Protein AF-A0A7W6KLN9-F1 (afdb_monomer)

Structure (mmCIF, N/CA/C/O backbone):
data_AF-A0A7W6KLN9-F1
#
_entry.id   AF-A0A7W6KLN9-F1
#
loop_
_atom_site.group_PDB
_atom_site.id
_atom_site.type_symbol
_atom_site.label_atom_id
_atom_site.label_alt_id
_atom_site.label_comp_id
_atom_site.label_asym_id
_atom_site.label_entity_id
_atom_site.label_seq_id
_atom_site.pdbx_PDB_ins_code
_atom_site.Cartn_x
_atom_site.Cartn_y
_atom_site.Cartn_z
_atom_site.occupancy
_atom_site.B_iso_or_equiv
_atom_site.auth_seq_id
_atom_site.auth_comp_id
_atom_site.auth_asym_id
_atom_site.auth_atom_id
_atom_site.pdbx_PDB_model_num
ATOM 1 N N . MET A 1 1 ? 4.421 -0.052 12.900 1.00 89.88 1 MET A N 1
ATOM 2 C CA . MET A 1 1 ? 3.023 0.296 12.547 1.00 89.88 1 MET A CA 1
ATOM 3 C C . MET A 1 1 ? 1.986 -0.525 13.306 1.00 89.88 1 MET A C 1
ATOM 5 O O . MET A 1 1 ? 1.059 0.071 13.832 1.00 89.88 1 MET A O 1
ATOM 9 N N . ARG A 1 2 ? 2.160 -1.844 13.472 1.00 91.31 2 ARG A N 1
ATOM 10 C CA . ARG A 1 2 ? 1.236 -2.685 14.259 1.00 91.31 2 ARG A CA 1
ATOM 11 C C . ARG A 1 2 ? 1.021 -2.218 15.708 1.00 91.31 2 ARG A C 1
ATOM 13 O O . ARG A 1 2 ? -0.113 -2.044 16.130 1.00 91.31 2 ARG A O 1
ATOM 20 N N . SER A 1 3 ? 2.095 -1.926 16.443 1.00 93.50 3 SER A N 1
ATOM 21 C CA . SER A 1 3 ? 2.004 -1.382 17.811 1.00 93.50 3 SER A CA 1
ATO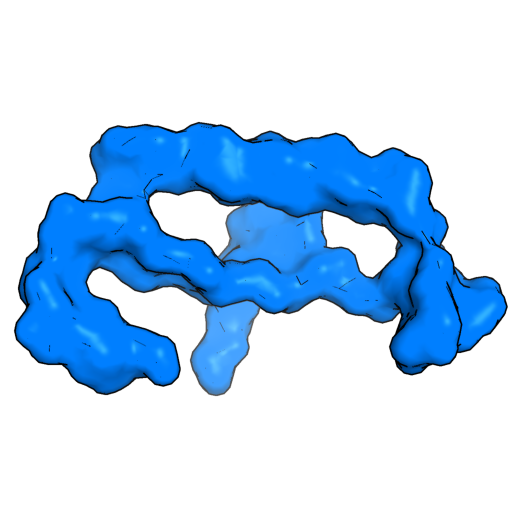M 22 C C . SER A 1 3 ? 1.339 -0.003 17.880 1.00 93.50 3 SER A C 1
ATOM 24 O O . SER A 1 3 ? 0.683 0.316 18.866 1.00 93.50 3 SER A O 1
ATOM 26 N N . TYR A 1 4 ? 1.498 0.816 16.839 1.00 93.94 4 TYR A N 1
ATOM 27 C CA . TYR A 1 4 ? 0.849 2.120 16.746 1.00 93.94 4 TYR A CA 1
ATOM 28 C C . TYR A 1 4 ? -0.663 1.970 16.549 1.00 93.94 4 TYR A C 1
ATOM 30 O O . TYR A 1 4 ? -1.412 2.595 17.286 1.00 93.94 4 TYR A O 1
ATOM 38 N N . ALA A 1 5 ? -1.104 1.110 15.623 1.00 94.69 5 ALA A N 1
ATOM 39 C CA . ALA A 1 5 ? -2.528 0.891 15.353 1.00 94.69 5 ALA A CA 1
ATOM 40 C C . ALA A 1 5 ? -3.289 0.410 16.600 1.00 94.69 5 ALA A C 1
ATOM 42 O O . ALA A 1 5 ? -4.342 0.949 16.920 1.00 94.69 5 ALA A O 1
ATOM 43 N N . ILE A 1 6 ? -2.693 -0.517 17.361 1.00 94.00 6 ILE A N 1
ATOM 44 C CA . ILE A 1 6 ? -3.255 -0.996 18.634 1.00 94.00 6 ILE A CA 1
ATOM 45 C C . ILE A 1 6 ? -3.408 0.155 19.639 1.00 94.00 6 ILE A C 1
ATOM 47 O O . ILE A 1 6 ? -4.442 0.282 20.286 1.00 94.00 6 ILE A O 1
ATOM 51 N N . ARG A 1 7 ? -2.388 1.013 19.773 1.00 94.50 7 ARG A N 1
ATOM 52 C CA . ARG A 1 7 ? -2.421 2.159 20.700 1.00 94.50 7 ARG A CA 1
ATOM 53 C C . ARG A 1 7 ? -3.410 3.245 20.281 1.00 94.50 7 ARG A C 1
ATOM 55 O O . ARG A 1 7 ? -3.906 3.959 21.142 1.00 94.50 7 ARG A O 1
ATOM 62 N N . GLU A 1 8 ? -3.644 3.394 18.983 1.00 93.31 8 GLU A N 1
ATOM 63 C CA . GLU A 1 8 ? -4.591 4.362 18.422 1.00 93.31 8 GLU A CA 1
ATOM 64 C C . GLU A 1 8 ? -6.051 3.882 18.508 1.00 93.31 8 GLU A C 1
ATOM 66 O O . GLU A 1 8 ? -6.970 4.673 18.320 1.00 93.31 8 GLU A O 1
ATOM 71 N N . GLY A 1 9 ? -6.268 2.612 18.869 1.00 94.25 9 GLY A N 1
ATOM 72 C CA . GLY A 1 9 ? -7.598 2.030 19.051 1.00 94.25 9 GLY A CA 1
ATOM 73 C C . GLY A 1 9 ? -8.250 1.559 17.753 1.00 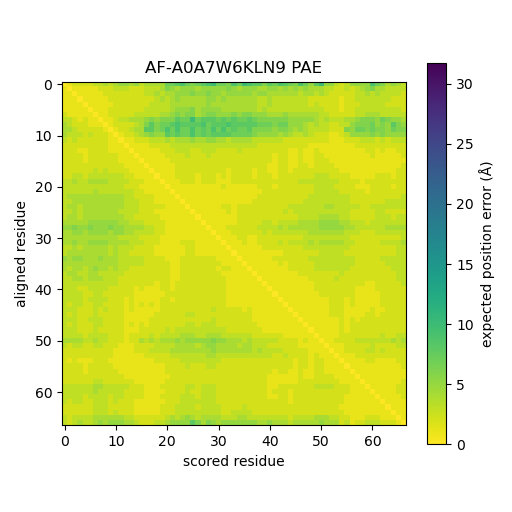94.25 9 GLY A C 1
ATOM 74 O O . GLY A 1 9 ? -9.443 1.275 17.755 1.00 94.25 9 GLY A O 1
ATOM 75 N N . GLU A 1 10 ? -7.485 1.479 16.658 1.00 91.94 10 GLU A N 1
ATOM 76 C CA . GLU A 1 10 ? -7.945 0.997 15.349 1.00 91.94 10 GLU A CA 1
ATOM 77 C C . GLU A 1 10 ? -9.167 1.757 14.806 1.00 91.94 10 GLU A C 1
ATOM 79 O O . GLU A 1 10 ? -9.957 1.215 14.039 1.00 91.94 10 GLU A O 1
ATOM 84 N N . THR A 1 11 ? -9.328 3.029 15.178 1.00 95.06 11 THR A N 1
ATOM 85 C CA . THR A 1 11 ? -10.572 3.790 14.946 1.00 9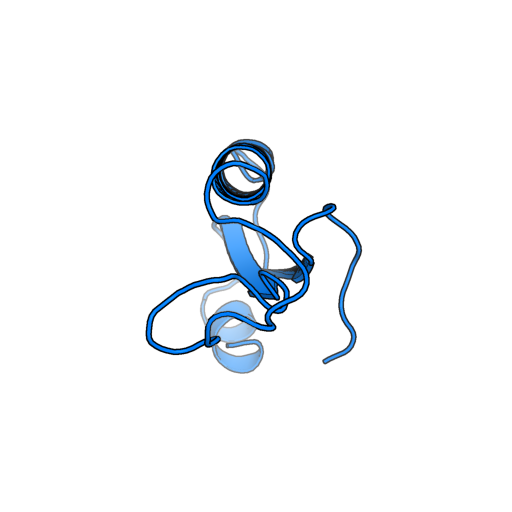5.06 11 THR A CA 1
ATOM 86 C C . THR A 1 11 ? -10.743 4.278 13.510 1.00 95.06 11 THR A C 1
ATOM 88 O O . THR A 1 11 ? -11.849 4.620 13.090 1.00 95.06 11 THR A O 1
ATOM 91 N N . ARG A 1 12 ? -9.659 4.285 12.731 1.00 95.06 12 ARG A N 1
ATOM 92 C CA . ARG A 1 12 ? -9.640 4.721 11.331 1.00 95.06 12 ARG A CA 1
ATOM 93 C C . ARG A 1 12 ? -8.947 3.700 10.427 1.00 95.06 12 ARG A C 1
ATOM 95 O O . ARG A 1 12 ? -8.190 2.859 10.918 1.00 95.06 12 ARG A O 1
ATOM 102 N N . PRO A 1 13 ? -9.171 3.766 9.104 1.00 97.38 13 PRO A N 1
ATOM 103 C CA . PRO A 1 13 ? -8.460 2.915 8.163 1.00 97.38 13 PRO A CA 1
ATOM 104 C C . PRO A 1 13 ? -6.953 3.169 8.211 1.00 97.38 13 PRO A C 1
ATOM 106 O O . PRO A 1 13 ? -6.491 4.313 8.174 1.00 97.38 13 PRO A O 1
ATOM 109 N N . MET A 1 14 ? -6.180 2.088 8.259 1.00 97.06 14 MET A N 1
ATOM 110 C CA . MET A 1 14 ? -4.727 2.126 8.151 1.00 97.06 14 MET A CA 1
ATOM 111 C C . MET A 1 14 ? -4.253 1.043 7.186 1.00 97.06 14 MET A C 1
ATOM 113 O O . MET A 1 14 ? -4.643 -0.119 7.296 1.00 97.06 14 MET A O 1
ATOM 117 N N . LEU A 1 15 ? -3.372 1.410 6.260 1.00 97.75 15 LEU A N 1
ATOM 118 C CA . LEU A 1 15 ? -2.905 0.514 5.209 1.00 97.75 15 LEU A CA 1
ATOM 119 C C . LEU A 1 15 ? -1.381 0.565 5.095 1.00 97.75 15 LEU A C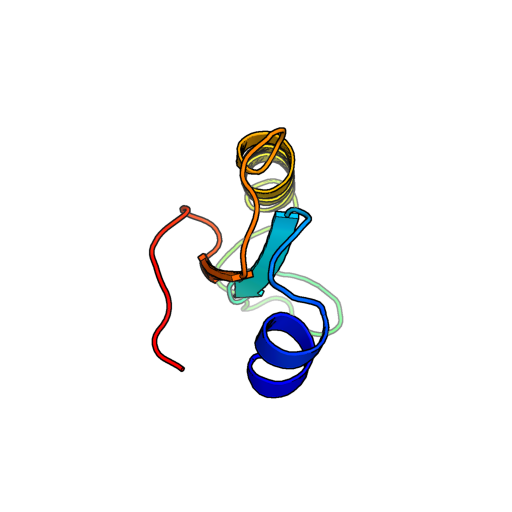 1
ATOM 121 O O . LEU A 1 15 ? -0.787 1.638 5.008 1.00 97.75 15 LEU A O 1
ATOM 125 N N . LEU A 1 16 ? -0.762 -0.611 5.087 1.00 97.94 16 LEU A N 1
ATOM 126 C CA . LEU A 1 16 ? 0.597 -0.832 4.610 1.00 97.94 16 LEU A CA 1
ATOM 127 C C . LEU A 1 16 ? 0.505 -1.531 3.265 1.00 97.94 16 LEU A C 1
ATOM 129 O O . LEU A 1 16 ? -0.294 -2.454 3.097 1.00 97.94 16 LEU A O 1
ATOM 133 N N . ILE A 1 17 ? 1.334 -1.096 2.329 1.00 97.94 17 ILE A N 1
ATOM 134 C CA . ILE A 1 17 ? 1.302 -1.567 0.952 1.00 97.94 17 ILE A CA 1
ATOM 135 C C . ILE A 1 17 ? 2.658 -2.184 0.633 1.00 97.94 17 ILE A C 1
ATOM 137 O O . ILE A 1 17 ? 3.685 -1.529 0.799 1.00 97.94 17 ILE A O 1
ATOM 141 N N . ALA A 1 18 ? 2.654 -3.424 0.150 1.00 97.81 18 ALA A N 1
ATOM 142 C CA . ALA A 1 18 ? 3.765 -4.010 -0.585 1.00 97.81 18 ALA A CA 1
ATOM 143 C C . ALA A 1 18 ? 3.495 -3.802 -2.088 1.00 97.81 18 ALA A C 1
ATOM 145 O O . ALA A 1 18 ? 2.784 -4.600 -2.706 1.00 97.81 18 ALA A O 1
ATOM 146 N N . PRO A 1 19 ? 4.020 -2.728 -2.705 1.00 96.94 19 PRO A N 1
ATOM 147 C CA . PRO A 1 19 ? 3.642 -2.348 -4.068 1.00 96.94 19 PRO A CA 1
ATOM 148 C C . PRO A 1 19 ? 4.214 -3.292 -5.138 1.00 96.94 19 PRO A C 1
ATOM 150 O O . PRO A 1 19 ? 3.844 -3.203 -6.307 1.00 96.94 19 PRO A O 1
ATOM 153 N N . GLY A 1 20 ? 5.092 -4.217 -4.744 1.00 96.44 20 GLY A N 1
ATOM 154 C CA . GLY A 1 20 ? 5.863 -5.059 -5.648 1.00 96.44 20 GLY A CA 1
ATOM 155 C C . GLY A 1 20 ? 7.119 -4.355 -6.162 1.00 96.44 20 GLY A C 1
ATOM 156 O O . GLY A 1 20 ? 7.456 -3.249 -5.743 1.00 96.44 20 GLY A O 1
ATOM 157 N N . TRP A 1 21 ? 7.831 -5.026 -7.065 1.00 98.06 21 TRP A N 1
ATOM 158 C CA . TRP A 1 21 ? 9.040 -4.497 -7.688 1.00 98.06 21 TRP A CA 1
ATOM 159 C C . TRP A 1 21 ? 8.658 -3.726 -8.957 1.00 98.06 21 TRP A C 1
ATOM 161 O O . TRP A 1 21 ? 8.332 -4.340 -9.974 1.00 98.06 21 TRP A O 1
ATOM 171 N N . ILE A 1 22 ? 8.631 -2.393 -8.858 1.00 98.31 22 ILE A N 1
ATOM 172 C CA . ILE A 1 22 ? 8.133 -1.484 -9.904 1.00 98.31 22 ILE A CA 1
ATOM 173 C C . ILE A 1 22 ? 9.293 -0.749 -10.581 1.00 98.31 22 ILE A C 1
ATOM 175 O O . ILE A 1 22 ? 10.190 -0.266 -9.888 1.00 98.31 22 ILE A O 1
ATOM 179 N N . GLN A 1 23 ? 9.229 -0.611 -11.908 1.00 98.44 23 GLN A N 1
ATOM 180 C CA . GLN A 1 23 ? 10.172 0.127 -12.754 1.00 98.44 23 GLN A CA 1
ATOM 181 C C . GLN A 1 23 ? 10.148 1.621 -12.420 1.00 98.44 23 GLN A C 1
ATOM 183 O O . GLN A 1 23 ? 9.407 2.419 -12.983 1.00 98.44 23 GLN A O 1
ATOM 188 N N . THR A 1 24 ? 10.959 1.979 -11.438 1.00 97.69 24 THR A N 1
ATOM 189 C CA . THR A 1 24 ? 11.188 3.330 -10.919 1.00 97.69 24 THR A CA 1
ATOM 190 C C . THR A 1 24 ? 12.693 3.518 -10.771 1.00 97.69 24 THR A C 1
ATOM 192 O O . THR A 1 24 ? 13.441 2.550 -10.901 1.00 97.69 24 THR A O 1
ATOM 195 N N . GLU A 1 25 ? 13.164 4.717 -10.430 1.00 98.25 25 GLU A N 1
ATOM 196 C CA . GLU A 1 25 ? 14.591 4.913 -10.126 1.00 98.25 25 GLU A CA 1
ATOM 197 C C . GLU A 1 25 ? 15.081 3.982 -9.003 1.00 98.25 25 GLU A C 1
ATOM 199 O O . GLU A 1 25 ? 16.178 3.439 -9.086 1.00 98.25 25 GLU A O 1
ATOM 204 N N . LEU A 1 26 ? 14.243 3.728 -7.989 1.00 97.88 26 LEU A N 1
ATOM 205 C CA . LEU A 1 26 ? 14.561 2.809 -6.893 1.00 97.88 26 LEU A CA 1
ATOM 206 C C . LEU A 1 26 ? 14.493 1.332 -7.315 1.00 97.88 26 LEU A C 1
ATOM 208 O O . LEU A 1 26 ? 15.267 0.514 -6.826 1.00 97.88 26 LEU A O 1
ATOM 212 N N . GLY A 1 27 ? 13.547 0.974 -8.185 1.00 97.62 27 GLY A N 1
ATOM 213 C CA . GLY A 1 27 ? 13.357 -0.409 -8.627 1.00 97.62 27 GLY A CA 1
ATOM 214 C C . GLY A 1 27 ? 14.280 -0.836 -9.769 1.00 97.62 27 GLY A C 1
ATOM 215 O O . GLY A 1 27 ? 14.560 -2.024 -9.898 1.00 97.62 27 GLY A O 1
ATOM 216 N N . GLY A 1 28 ? 14.778 0.103 -10.571 1.00 98.38 28 GLY A N 1
ATOM 217 C CA . GLY A 1 28 ? 15.560 -0.177 -11.772 1.00 98.38 28 GLY A CA 1
ATOM 218 C C . GLY A 1 28 ? 14.714 -0.651 -12.960 1.00 98.38 28 GLY A C 1
ATOM 219 O O . GLY A 1 28 ? 13.539 -0.994 -12.828 1.00 98.38 28 GLY A O 1
ATOM 220 N N . ALA A 1 29 ? 15.332 -0.670 -14.143 1.00 97.56 29 ALA A N 1
ATOM 221 C CA . ALA A 1 29 ? 14.665 -1.012 -15.404 1.00 97.56 29 ALA A CA 1
ATOM 222 C C . ALA A 1 29 ? 14.220 -2.486 -15.490 1.00 97.56 29 ALA A C 1
ATOM 224 O O . ALA A 1 29 ? 13.244 -2.794 -16.163 1.00 97.56 29 ALA A O 1
ATOM 225 N N . GLU A 1 30 ? 14.891 -3.381 -14.760 1.00 98.12 30 GLU A N 1
ATOM 226 C CA . GLU A 1 30 ? 14.598 -4.825 -14.730 1.00 98.12 30 GLU A CA 1
ATOM 227 C C . GLU A 1 30 ? 13.445 -5.196 -13.784 1.00 98.12 30 GLU A C 1
ATOM 229 O O . GLU A 1 30 ? 13.114 -6.372 -13.615 1.00 98.12 30 GLU A O 1
ATOM 234 N N . ALA A 1 31 ? 12.842 -4.210 -13.118 1.00 98.25 31 ALA A N 1
ATOM 235 C CA . ALA A 1 31 ? 11.734 -4.464 -12.219 1.00 98.25 31 ALA A CA 1
ATOM 236 C C . ALA A 1 31 ? 10.541 -5.078 -12.965 1.00 98.25 31 ALA A C 1
ATOM 238 O O . ALA A 1 31 ? 10.246 -4.754 -14.117 1.00 98.25 31 ALA A O 1
ATOM 239 N N . ARG A 1 32 ? 9.839 -5.985 -12.282 1.00 97.94 32 ARG A N 1
ATOM 240 C CA . ARG A 1 32 ? 8.816 -6.839 -12.898 1.00 97.94 32 ARG A CA 1
ATOM 241 C C . ARG A 1 32 ? 7.597 -6.076 -13.417 1.00 97.94 32 ARG A C 1
ATOM 243 O O . ARG A 1 32 ? 6.971 -6.542 -14.362 1.00 97.94 32 ARG A O 1
ATOM 250 N N . TYR A 1 33 ? 7.212 -4.991 -12.752 1.00 97.81 33 TYR A N 1
ATOM 251 C CA . TYR A 1 33 ? 5.984 -4.259 -13.056 1.00 97.81 33 TYR A CA 1
ATOM 252 C C . TYR A 1 33 ? 6.293 -2.848 -13.525 1.00 97.81 33 TYR A C 1
ATOM 254 O O . TYR A 1 33 ? 7.185 -2.204 -12.973 1.00 97.81 33 TYR A O 1
ATOM 262 N N . THR A 1 34 ? 5.509 -2.325 -14.460 1.00 98.06 34 THR A N 1
ATOM 263 C CA . THR A 1 34 ? 5.606 -0.904 -14.815 1.00 98.06 34 THR A CA 1
ATOM 264 C C . THR A 1 34 ? 4.827 -0.033 -13.826 1.00 98.06 34 THR A C 1
ATOM 266 O O . THR A 1 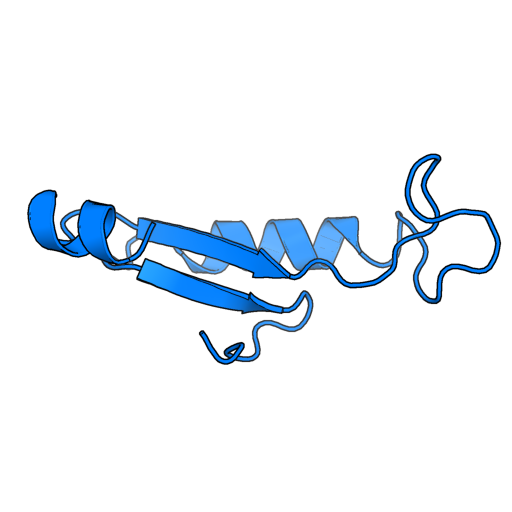34 ? 4.040 -0.521 -12.995 1.00 98.06 34 THR A O 1
ATOM 269 N N . LEU A 1 35 ? 5.051 1.282 -13.891 1.00 96.00 35 LEU A N 1
ATOM 270 C CA . LEU A 1 35 ? 4.284 2.242 -13.103 1.00 96.00 35 LEU A CA 1
ATOM 271 C C . LEU A 1 35 ? 2.812 2.255 -13.536 1.00 96.00 35 LEU A C 1
ATOM 273 O O . LEU A 1 35 ? 1.929 2.243 -12.682 1.00 96.00 35 LEU A O 1
ATOM 277 N N . GLU A 1 36 ? 2.549 2.203 -14.840 1.00 97.44 36 GLU A N 1
ATOM 278 C CA . GLU A 1 36 ? 1.214 2.219 -15.449 1.00 97.44 36 GLU A CA 1
ATOM 279 C C . 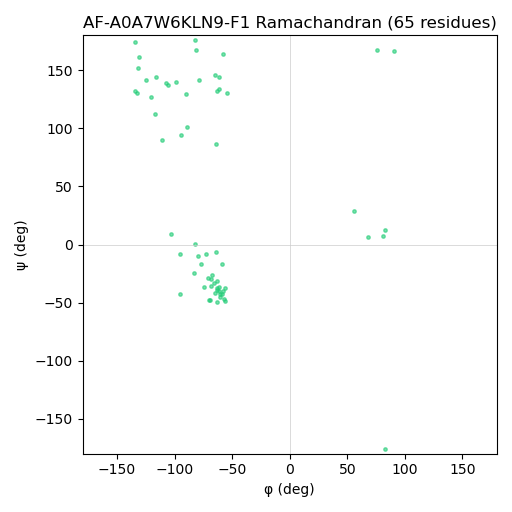GLU A 1 36 ? 0.389 0.998 -15.034 1.00 97.44 36 GLU A C 1
ATOM 281 O O . GLU A 1 36 ? -0.805 1.115 -14.770 1.00 97.44 36 GLU A O 1
ATOM 286 N N . GLU A 1 37 ? 1.022 -0.171 -14.904 1.00 96.56 37 GLU A N 1
ATOM 287 C CA . GLU A 1 37 ? 0.363 -1.380 -14.402 1.00 96.56 37 GLU A CA 1
ATOM 288 C C . GLU A 1 37 ? 0.054 -1.309 -12.902 1.00 96.56 37 GLU A C 1
ATOM 290 O O . GLU A 1 37 ? -0.842 -1.998 -12.408 1.00 96.56 37 GLU A O 1
ATOM 295 N N . SER A 1 38 ? 0.862 -0.563 -12.145 1.00 97.00 38 SER A N 1
ATOM 296 C CA . SER A 1 38 ? 0.839 -0.573 -10.681 1.00 97.00 38 SER A CA 1
ATOM 297 C C . SER A 1 38 ? -0.024 0.533 -10.099 1.00 97.00 38 SER A C 1
ATOM 299 O O . SER A 1 38 ? -0.778 0.271 -9.167 1.00 97.00 38 SER A O 1
ATOM 301 N N . ALA A 1 39 ? 0.052 1.747 -10.643 1.00 96.94 39 ALA A N 1
ATOM 302 C CA . ALA A 1 39 ? -0.619 2.914 -10.085 1.00 96.94 39 ALA A CA 1
ATOM 303 C C . ALA A 1 39 ? -2.144 2.732 -9.943 1.00 96.94 39 ALA A C 1
ATOM 305 O O . ALA A 1 39 ? -2.636 2.974 -8.840 1.00 96.94 39 ALA A O 1
ATOM 306 N N . PRO A 1 40 ? -2.894 2.227 -10.949 1.00 97.75 40 PRO A N 1
ATOM 307 C CA . PRO A 1 40 ? -4.337 2.022 -10.808 1.00 97.75 40 PRO A CA 1
ATOM 308 C C . PRO A 1 40 ? -4.680 1.047 -9.678 1.00 97.75 40 PRO A C 1
ATOM 310 O O . PRO A 1 40 ? -5.530 1.339 -8.844 1.00 97.75 40 PRO A O 1
ATOM 313 N N . LYS A 1 41 ? -3.937 -0.062 -9.567 1.00 97.62 41 LYS A N 1
ATOM 314 C CA . LYS A 1 41 ? -4.157 -1.055 -8.508 1.00 97.62 41 LYS A CA 1
ATOM 315 C C . LYS A 1 41 ? -3.915 -0.490 -7.112 1.00 9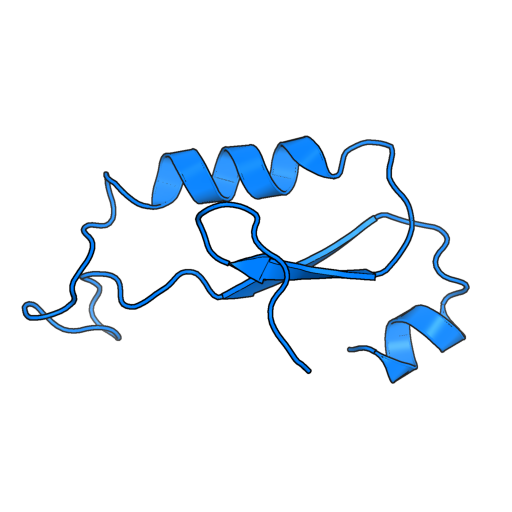7.62 41 LYS A C 1
ATOM 317 O O . LYS A 1 41 ? -4.641 -0.812 -6.177 1.00 97.62 41 LYS A O 1
ATOM 322 N N . LEU A 1 42 ? -2.887 0.346 -6.955 1.00 97.81 42 LEU A N 1
ATOM 323 C CA . LEU A 1 42 ? -2.591 0.987 -5.673 1.00 97.81 42 LEU A CA 1
ATOM 324 C C . LEU A 1 42 ? -3.660 2.016 -5.291 1.00 97.81 42 LEU A C 1
ATOM 326 O O . LEU A 1 42 ? -3.995 2.123 -4.113 1.00 97.81 42 LEU A O 1
ATOM 330 N N . VAL A 1 43 ? -4.216 2.737 -6.268 1.00 98.12 43 VAL A N 1
ATOM 331 C CA . VAL A 1 43 ? -5.355 3.641 -6.051 1.00 98.12 43 VAL A CA 1
ATOM 332 C C . VAL A 1 43 ? -6.578 2.850 -5.594 1.00 98.12 43 VAL A C 1
ATOM 334 O O . VAL A 1 43 ? -7.145 3.175 -4.551 1.00 98.12 43 VAL A O 1
ATOM 337 N N . ASP A 1 44 ? -6.926 1.769 -6.295 1.00 98.19 44 ASP A N 1
ATOM 338 C CA . ASP A 1 44 ? -8.039 0.891 -5.916 1.00 98.19 44 ASP A CA 1
ATOM 339 C C . ASP A 1 44 ? -7.850 0.322 -4.505 1.00 98.19 44 ASP A C 1
ATOM 341 O O . ASP A 1 44 ? -8.791 0.277 -3.712 1.00 98.19 44 ASP A O 1
ATOM 345 N N . LEU A 1 45 ? -6.616 -0.055 -4.152 1.00 97.75 45 LEU A N 1
ATOM 346 C CA . LEU A 1 45 ? -6.274 -0.550 -2.822 1.00 97.75 45 LEU A CA 1
ATOM 347 C C . LEU A 1 45 ? -6.537 0.498 -1.735 1.00 97.75 45 LEU A C 1
ATOM 349 O O . LEU A 1 45 ? -7.010 0.133 -0.662 1.00 97.75 45 LEU A O 1
ATOM 353 N N . VAL A 1 46 ? -6.232 1.775 -1.986 1.00 97.56 46 VAL A N 1
ATOM 354 C CA . VAL A 1 46 ? -6.492 2.875 -1.042 1.00 97.56 46 VAL A CA 1
ATOM 355 C C . VAL A 1 46 ? -7.992 3.148 -0.927 1.00 97.56 46 VAL A C 1
ATOM 357 O O . VAL A 1 46 ? -8.509 3.201 0.190 1.00 97.56 46 VAL A O 1
ATOM 360 N N . LEU A 1 47 ? -8.699 3.252 -2.055 1.00 98.19 47 LEU A N 1
ATOM 361 C CA . LEU A 1 47 ? -10.148 3.486 -2.086 1.00 98.19 47 LEU A CA 1
ATOM 362 C C . LEU A 1 47 ? -10.923 2.351 -1.402 1.00 98.19 47 LEU A C 1
ATOM 364 O O . LEU A 1 47 ? -11.864 2.594 -0.651 1.00 98.19 47 LEU A O 1
ATOM 368 N N . ALA A 1 48 ? -10.472 1.103 -1.549 1.00 97.56 48 ALA A N 1
ATOM 369 C CA . ALA A 1 48 ? -11.084 -0.061 -0.909 1.00 97.56 48 ALA A CA 1
ATOM 370 C C . AL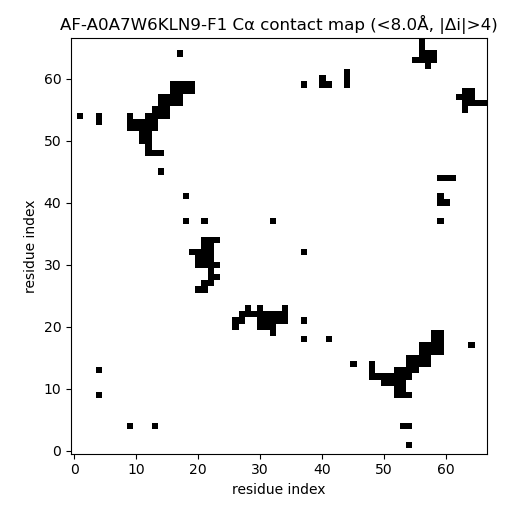A A 1 48 ? -11.022 -0.049 0.632 1.00 97.56 48 ALA A C 1
ATOM 372 O O . ALA A 1 48 ? -11.585 -0.953 1.263 1.00 97.56 48 ALA A O 1
ATOM 373 N N . GLN A 1 49 ? -10.326 0.916 1.246 1.00 97.06 49 GLN A N 1
ATOM 374 C CA . GLN A 1 49 ? -10.244 1.077 2.700 1.00 97.06 49 GLN A CA 1
ATOM 375 C C . GLN A 1 49 ? -11.250 2.077 3.267 1.00 97.06 49 GLN A C 1
ATOM 377 O O . GLN A 1 49 ? -11.362 2.171 4.492 1.00 97.06 49 GLN A O 1
ATOM 382 N N . GLU A 1 50 ? -11.978 2.811 2.424 1.00 96.94 50 GLU A N 1
ATOM 383 C CA . GLU A 1 50 ? -12.993 3.757 2.882 1.00 96.94 50 GLU A CA 1
ATOM 384 C C . GLU A 1 50 ? -14.007 3.075 3.812 1.00 96.94 50 GLU A C 1
ATOM 386 O O . GLU A 1 50 ? -14.502 1.980 3.544 1.00 96.94 50 GLU A O 1
ATOM 391 N N . GLY A 1 51 ? -14.263 3.696 4.968 1.00 96.31 51 GLY A N 1
ATOM 392 C CA . GLY A 1 51 ? -15.183 3.168 5.981 1.00 96.31 51 GLY A CA 1
ATOM 393 C C . GLY A 1 51 ? -14.726 1.886 6.691 1.00 96.31 51 GLY A C 1
ATOM 394 O O . GLY A 1 51 ? -15.495 1.327 7.469 1.00 96.31 51 GLY A O 1
ATOM 395 N N . ARG A 1 52 ? -13.496 1.405 6.462 1.00 96.44 52 ARG A N 1
ATOM 396 C CA . ARG A 1 52 ? -12.987 0.150 7.040 1.00 96.44 52 ARG A CA 1
ATOM 397 C C . ARG A 1 52 ? -11.893 0.425 8.076 1.00 96.44 52 ARG A C 1
ATOM 399 O O . ARG A 1 52 ? -10.717 0.462 7.701 1.00 96.44 52 ARG A O 1
ATOM 406 N N . PRO A 1 53 ? -12.235 0.603 9.363 1.00 96.19 53 PRO A N 1
ATOM 407 C CA . PRO A 1 53 ? -11.248 0.794 10.423 1.00 96.19 53 PRO A CA 1
ATOM 408 C C . PRO A 1 53 ? -10.249 -0.371 10.536 1.00 96.19 53 PRO A C 1
ATOM 410 O O . PRO A 1 53 ? -10.451 -1.455 9.973 1.00 96.19 53 PRO A O 1
ATOM 413 N N . GLY A 1 54 ? -9.147 -0.127 11.242 1.00 96.69 54 GLY A N 1
ATOM 414 C CA . GLY A 1 54 ? -8.103 -1.114 11.511 1.00 96.69 54 GLY A CA 1
ATOM 415 C C . GLY A 1 54 ? -6.976 -1.174 10.481 1.00 96.69 54 GLY A C 1
ATOM 416 O O . GLY A 1 54 ? -7.047 -0.617 9.381 1.00 96.69 54 GLY A O 1
ATOM 417 N N . LEU A 1 55 ? -5.901 -1.859 10.881 1.00 97.56 55 LEU A N 1
ATOM 418 C CA . LEU A 1 55 ? -4.664 -1.983 10.117 1.00 97.56 55 LEU A CA 1
ATOM 419 C C . LEU A 1 55 ? -4.687 -3.196 9.186 1.00 97.56 55 LEU A C 1
ATOM 421 O O . LEU A 1 55 ? -4.914 -4.324 9.619 1.00 97.56 55 LEU A O 1
ATOM 425 N N . ARG A 1 56 ? -4.353 -2.976 7.915 1.00 97.62 56 ARG A N 1
ATOM 426 C CA . ARG A 1 56 ? -4.139 -4.035 6.921 1.00 97.62 56 ARG A CA 1
ATOM 427 C C . ARG A 1 56 ? -2.759 -3.902 6.291 1.00 97.62 56 ARG A C 1
ATOM 429 O O . ARG A 1 56 ? -2.293 -2.792 6.046 1.00 97.62 56 ARG A O 1
ATOM 436 N N . TYR A 1 57 ? -2.113 -5.035 6.035 1.00 98.06 57 TYR A N 1
ATOM 437 C CA . TYR A 1 57 ? -0.889 -5.108 5.244 1.00 98.06 57 TYR A CA 1
ATOM 438 C C . TYR A 1 57 ? -1.176 -5.940 4.000 1.00 98.06 57 TYR A C 1
ATOM 440 O O . TYR A 1 57 ? -1.491 -7.125 4.116 1.00 98.06 57 TYR A O 1
ATOM 448 N N . GLN A 1 58 ? -1.162 -5.296 2.836 1.00 98.44 58 GLN A N 1
ATOM 449 C CA . GLN A 1 58 ? -1.599 -5.895 1.579 1.00 98.44 58 GLN A CA 1
ATOM 450 C C . GLN A 1 58 ? -0.588 -5.663 0.459 1.00 98.44 58 GLN A C 1
ATOM 452 O O . GLN A 1 58 ? 0.142 -4.672 0.467 1.00 98.44 58 GLN A O 1
ATOM 457 N N . ASP A 1 59 ? -0.544 -6.580 -0.502 1.00 97.44 59 ASP A N 1
ATOM 458 C CA . ASP A 1 59 ? 0.201 -6.405 -1.742 1.00 97.44 59 ASP A CA 1
ATOM 459 C C . ASP A 1 59 ? -0.595 -5.584 -2.771 1.00 97.44 59 ASP A C 1
ATOM 461 O O . ASP A 1 59 ? -1.756 -5.222 -2.556 1.00 97.44 59 ASP A O 1
ATOM 465 N N . ARG A 1 60 ? 0.036 -5.289 -3.913 1.00 95.75 60 ARG A N 1
ATOM 466 C CA . ARG A 1 60 ? -0.582 -4.550 -5.029 1.00 95.75 60 ARG A CA 1
ATOM 467 C C . ARG A 1 60 ? -1.842 -5.201 -5.609 1.00 95.75 60 ARG A C 1
ATOM 469 O O . ARG A 1 60 ? -2.556 -4.538 -6.342 1.00 95.75 60 ARG A O 1
ATOM 476 N N . ASP A 1 61 ? -2.094 -6.478 -5.338 1.00 95.94 61 ASP A N 1
ATOM 477 C CA . ASP A 1 61 ? -3.282 -7.199 -5.802 1.00 95.94 61 ASP A CA 1
ATOM 478 C C . ASP A 1 61 ? -4.318 -7.376 -4.670 1.00 95.94 61 ASP A C 1
ATOM 480 O O . ASP A 1 61 ? -5.287 -8.122 -4.820 1.00 95.94 61 ASP A O 1
ATOM 484 N N . GLY A 1 62 ? -4.117 -6.720 -3.521 1.00 96.88 62 GLY A N 1
ATOM 485 C CA . GLY A 1 62 ? -5.019 -6.769 -2.371 1.00 96.88 62 GLY A CA 1
ATOM 486 C C . GLY A 1 62 ? -4.869 -7.999 -1.480 1.00 96.88 62 GLY A C 1
ATOM 487 O O . GLY A 1 62 ? -5.667 -8.177 -0.555 1.00 96.88 62 GLY A O 1
ATOM 488 N N . ARG A 1 63 ? -3.862 -8.850 -1.707 1.00 97.62 63 ARG A N 1
ATOM 489 C CA . ARG A 1 63 ? -3.631 -10.039 -0.874 1.00 97.62 63 ARG A CA 1
ATOM 490 C C . ARG A 1 63 ? -2.936 -9.648 0.418 1.00 97.62 63 ARG A C 1
ATOM 492 O O . ARG A 1 63 ? -2.043 -8.808 0.415 1.00 97.62 63 ARG A O 1
ATOM 499 N N . THR A 1 64 ? -3.317 -10.279 1.524 1.00 98.00 64 THR A N 1
ATOM 500 C CA . THR A 1 64 ? -2.654 -10.061 2.814 1.00 98.00 64 THR A CA 1
ATOM 501 C C . THR A 1 64 ? -1.197 -10.505 2.754 1.00 98.00 64 THR A C 1
ATOM 503 O O . THR A 1 64 ? -0.898 -11.620 2.327 1.00 98.00 64 THR A O 1
ATOM 506 N N . VAL A 1 65 ? -0.306 -9.648 3.244 1.00 98.12 65 VAL A N 1
ATOM 507 C CA . VAL A 1 65 ? 1.124 -9.930 3.384 1.00 98.12 65 VAL A CA 1
ATOM 508 C C . VAL A 1 65 ? 1.416 -10.326 4.831 1.00 98.12 65 VAL A C 1
ATOM 510 O O . VAL A 1 65 ? 0.844 -9.765 5.769 1.00 98.12 65 VAL A O 1
ATOM 513 N N . ALA A 1 66 ? 2.289 -11.316 5.015 1.00 96.25 66 ALA A N 1
ATOM 514 C CA . ALA A 1 66 ? 2.756 -11.713 6.339 1.00 96.25 66 ALA A CA 1
ATOM 515 C C . ALA A 1 66 ? 3.571 -10.584 6.998 1.00 96.25 66 ALA A C 1
ATOM 517 O O . ALA A 1 66 ? 4.260 -9.828 6.314 1.00 96.25 66 ALA A O 1
ATOM 518 N N . TRP A 1 67 ? 3.457 -10.474 8.323 1.00 93.62 67 TRP A N 1
ATOM 519 C CA . TRP A 1 67 ? 4.155 -9.470 9.132 1.00 93.62 67 TRP A CA 1
ATOM 520 C C . TRP A 1 67 ? 5.647 -9.744 9.270 1.00 93.62 67 TRP A C 1
ATOM 522 O O . TRP A 1 67 ? 6.006 -10.932 9.423 1.00 93.62 67 TRP A O 1
#

Secondary structure (DSSP, 8-state):
-HHHHHHHTS-SEEEEEE--SBSSTTT-TT-SB-HHHHHHHHHHHHHTTTT--EEEEEETTSPBPP-

Nearest PDB structures (foldseek):
  5uzx-assembly1_A  TM=9.625E-01  e=5.114E-07  Burkholderia multivorans ATCC 17616
  5tt1-assembly2_B  TM=9.310E-01  e=1.920E-03  Burkholderia multivorans ATCC 17616
  1sny-assembly1_A-2  TM=8.114E-01  e=3.091E-03  Drosophila melanogaster
  5wqn-assembly1_D  TM=7.515E-01  e=3.541E-03  Pseudomonas aeruginosa PAO1
  3hb7-assembly4_H  TM=3.483E-01  e=2.428E+00  Alkaliphilus metalliredigens QYMF

Radius of gyration: 13.57 Å; Cα contacts (8 Å, |Δi|>4): 93; chains: 1; bounding box: 31×17×36 Å

pLDDT: mean 96.69, std 1.83, range [89.88, 98.44]

Sequence (67 aa):
MRSYAIREGETRPMLLIAPGWIQTELGGAEARYTLEESAPKLVDLVLAQEGRPGLRYQDRDGRTVAW

InterPro domains:
  IPR036291 NAD(P)-binding domain superfamily [SSF51735] (13-67)

Solvent-accessible surface area (backbone atoms only — not comparable to full-atom values): 4004 Å² total; per-residue (Å²): 108,71,74,53,39,64,73,67,64,36,76,49,58,39,81,46,75,46,74,67,54,34,43,41,92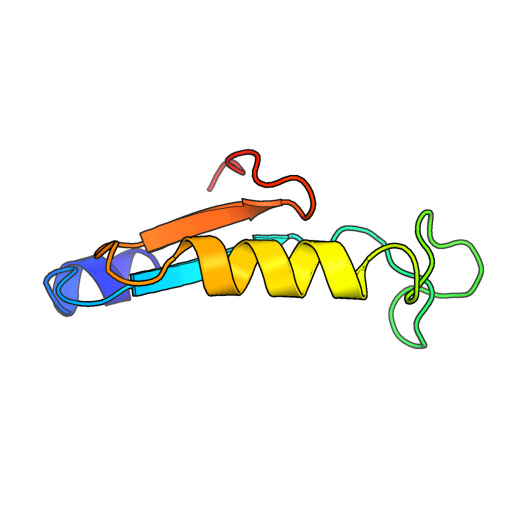,90,46,34,86,85,26,85,34,49,52,82,74,40,53,62,39,48,50,51,57,55,59,73,34,69,96,40,54,29,78,47,44,24,34,49,84,68,47,79,52,87,132

Foldseek 3Di:
DQVVCVVVVQPAFAEAEAQAQEPDPVNHPPGPHYPVRRVVLVVVLVVVRVPPTGYFYAYSNRHGDDD

Mean predicted aligned error: 2.42 Å

Organism: NCBI:txid1397476